Protein AF-A0A3D5E4X8-F1 (afdb_monomer_lite)

Structure (mmCIF, N/CA/C/O backbone):
data_AF-A0A3D5E4X8-F1
#
_entry.id   AF-A0A3D5E4X8-F1
#
loop_
_atom_site.group_PDB
_atom_site.id
_atom_site.type_symbol
_atom_site.label_atom_id
_atom_site.label_alt_id
_atom_site.label_comp_id
_atom_site.label_asym_id
_atom_site.label_entity_id
_atom_site.label_seq_id
_atom_site.pdbx_PDB_ins_code
_atom_site.Cartn_x
_atom_site.Cartn_y
_atom_site.Cartn_z
_atom_site.occupancy
_atom_site.B_iso_or_equiv
_atom_site.auth_seq_id
_atom_site.auth_comp_id
_atom_site.auth_asym_id
_atom_site.auth_atom_id
_atom_site.pdbx_PDB_model_num
ATOM 1 N N . ASN A 1 1 ? 12.177 17.402 -16.034 1.00 81.06 1 ASN A N 1
ATOM 2 C CA . ASN A 1 1 ? 12.885 17.594 -14.748 1.00 81.06 1 ASN A CA 1
ATOM 3 C C . ASN A 1 1 ? 14.278 16.954 -14.819 1.00 81.06 1 ASN A C 1
ATOM 5 O O . ASN A 1 1 ? 14.554 15.981 -14.133 1.00 81.06 1 ASN A O 1
ATOM 9 N N . GLN A 1 2 ? 15.137 17.440 -15.721 1.00 94.06 2 GLN A N 1
ATOM 10 C CA . GLN A 1 2 ? 16.414 16.781 -16.036 1.00 94.06 2 GLN A CA 1
ATOM 11 C C . GLN A 1 2 ? 17.448 16.967 -14.921 1.00 94.06 2 GLN A C 1
ATOM 13 O O . GLN A 1 2 ? 18.084 16.002 -14.512 1.00 94.06 2 GLN A O 1
ATOM 18 N N . THR A 1 3 ? 17.534 18.178 -14.364 1.00 97.69 3 THR A N 1
ATOM 19 C CA . THR A 1 3 ? 18.408 18.503 -13.229 1.00 97.69 3 THR A CA 1
ATOM 20 C C . THR A 1 3 ? 18.154 17.590 -12.028 1.00 97.69 3 THR A C 1
ATOM 22 O O . THR A 1 3 ? 19.105 17.068 -11.454 1.00 97.69 3 THR A O 1
ATOM 25 N N . GLY A 1 4 ? 16.885 17.329 -11.686 1.00 97.81 4 GLY A N 1
ATOM 26 C CA . GLY A 1 4 ? 16.533 16.443 -10.572 1.00 97.81 4 GLY A CA 1
ATOM 27 C C . GLY A 1 4 ? 16.929 14.981 -10.800 1.00 97.81 4 GLY A C 1
ATOM 28 O O . GLY A 1 4 ? 17.418 14.331 -9.881 1.00 97.81 4 GLY A O 1
ATOM 29 N N . ILE A 1 5 ? 16.774 14.470 -12.026 1.00 97.50 5 ILE A N 1
ATOM 30 C CA . ILE A 1 5 ? 17.159 13.090 -12.369 1.00 97.50 5 ILE A CA 1
ATOM 31 C C . ILE A 1 5 ? 18.679 12.918 -12.280 1.00 97.50 5 ILE A C 1
ATOM 33 O O . ILE A 1 5 ? 19.150 11.941 -11.701 1.00 97.50 5 ILE A O 1
ATOM 37 N N . THR A 1 6 ? 19.444 13.874 -12.813 1.00 97.19 6 THR A N 1
ATOM 38 C CA . THR A 1 6 ? 20.911 13.854 -12.743 1.00 97.19 6 THR A CA 1
ATOM 39 C C . THR A 1 6 ? 21.393 13.897 -11.296 1.00 97.19 6 THR A C 1
ATOM 41 O O . THR A 1 6 ? 22.174 13.040 -10.896 1.00 97.19 6 THR A O 1
ATOM 44 N N . ALA A 1 7 ? 20.862 14.822 -10.489 1.00 96.94 7 ALA A N 1
ATOM 45 C CA . ALA A 1 7 ? 21.230 14.935 -9.079 1.00 96.94 7 ALA A CA 1
ATOM 46 C C . ALA A 1 7 ? 20.941 13.641 -8.296 1.00 96.94 7 ALA A C 1
ATOM 48 O O . ALA A 1 7 ? 21.773 13.195 -7.509 1.00 96.94 7 ALA A O 1
ATOM 49 N N . LEU A 1 8 ? 19.791 13.001 -8.541 1.00 96.06 8 LEU A N 1
ATOM 50 C CA . LEU A 1 8 ? 19.446 11.732 -7.899 1.00 96.06 8 LEU A CA 1
ATOM 51 C C . LEU A 1 8 ? 20.376 10.589 -8.328 1.00 96.06 8 LEU A C 1
ATOM 53 O O . LEU A 1 8 ? 20.784 9.789 -7.488 1.00 96.06 8 LEU A O 1
ATOM 57 N N . ARG A 1 9 ? 20.715 10.503 -9.619 1.00 94.50 9 ARG A N 1
ATOM 58 C CA . ARG A 1 9 ? 21.646 9.495 -10.143 1.00 94.50 9 ARG A CA 1
ATOM 59 C C . ARG A 1 9 ? 23.020 9.628 -9.489 1.00 94.50 9 ARG A C 1
ATOM 61 O O . ARG A 1 9 ? 23.554 8.626 -9.021 1.00 94.50 9 ARG A O 1
ATOM 68 N N . ASP A 1 10 ? 23.555 10.846 -9.450 1.00 95.19 10 ASP A N 1
ATOM 69 C CA . ASP A 1 10 ? 24.892 11.121 -8.921 1.00 95.19 10 ASP A CA 1
ATOM 70 C C . ASP A 1 10 ? 24.952 10.856 -7.407 1.00 95.19 10 ASP A C 1
ATOM 72 O O . ASP A 1 10 ? 25.926 10.293 -6.906 1.00 95.19 10 ASP A O 1
ATOM 76 N N . LEU A 1 11 ? 23.883 11.178 -6.668 1.00 96.31 11 LEU A N 1
ATOM 77 C CA . LEU A 1 11 ? 23.760 10.797 -5.260 1.00 96.31 11 LEU A CA 1
ATOM 78 C C . LEU A 1 11 ? 23.745 9.271 -5.099 1.00 96.31 11 LEU A C 1
ATOM 80 O O . LEU A 1 11 ? 24.519 8.721 -4.319 1.00 96.31 11 LEU A O 1
ATOM 84 N N . LYS A 1 12 ? 22.887 8.575 -5.853 1.00 95.69 12 LYS A N 1
ATOM 85 C CA . LYS A 1 12 ? 22.712 7.123 -5.740 1.00 95.69 12 LYS A CA 1
ATOM 86 C C . LYS A 1 12 ? 24.005 6.359 -6.019 1.00 95.69 12 LYS A C 1
ATOM 88 O O . LYS A 1 12 ? 24.313 5.442 -5.268 1.00 95.69 12 LYS A O 1
ATOM 93 N N . SER A 1 13 ? 24.796 6.775 -7.014 1.00 92.69 13 SER A N 1
ATOM 94 C CA . SER A 1 13 ? 26.086 6.137 -7.319 1.00 92.69 13 SER A CA 1
ATOM 95 C C . SER A 1 13 ? 27.128 6.258 -6.202 1.00 92.69 13 SER A C 1
ATOM 97 O O . SER A 1 13 ? 28.102 5.513 -6.214 1.00 92.69 13 SER A O 1
ATOM 99 N N . ASN A 1 14 ? 26.947 7.192 -5.261 1.00 95.62 14 ASN A N 1
ATOM 100 C CA . ASN A 1 14 ? 27.818 7.355 -4.093 1.00 95.62 14 ASN A CA 1
ATOM 101 C C . ASN A 1 14 ? 27.251 6.703 -2.817 1.00 95.62 14 ASN A C 1
ATOM 103 O O . ASN A 1 14 ? 28.002 6.488 -1.870 1.00 95.62 14 ASN A O 1
ATOM 107 N N . VAL A 1 15 ? 25.946 6.409 -2.769 1.00 96.88 15 VAL A N 1
ATOM 108 C CA . VAL A 1 15 ? 25.262 5.862 -1.580 1.00 96.88 15 VAL A CA 1
ATOM 109 C C . VAL A 1 15 ? 25.056 4.348 -1.676 1.00 96.88 15 VAL A C 1
ATOM 111 O O . VAL A 1 15 ? 25.032 3.673 -0.649 1.00 96.88 15 VAL A O 1
ATOM 114 N N . ASP A 1 16 ? 24.925 3.792 -2.883 1.00 95.06 16 ASP A N 1
ATOM 115 C CA . ASP A 1 16 ? 24.764 2.353 -3.083 1.00 95.06 16 ASP A CA 1
ATOM 116 C C . ASP A 1 16 ? 25.379 1.841 -4.395 1.00 95.06 16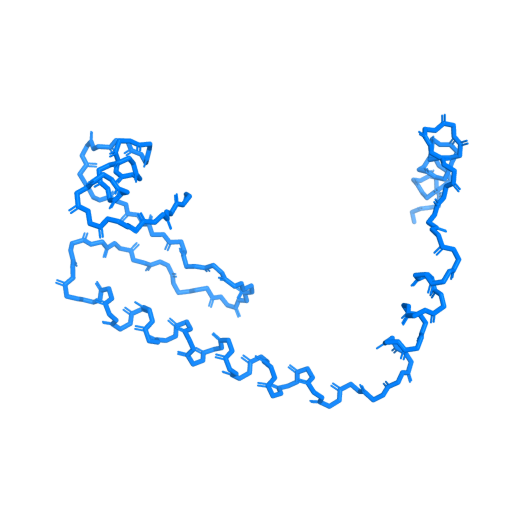 ASP A C 1
ATOM 118 O O . ASP A 1 16 ? 25.827 2.597 -5.255 1.00 95.06 16 ASP A O 1
ATOM 122 N N . SER A 1 17 ? 25.408 0.515 -4.548 1.00 90.06 17 SER A N 1
ATOM 123 C CA . SER A 1 17 ? 25.979 -0.178 -5.711 1.00 90.06 17 SER A CA 1
ATOM 124 C C . SER A 1 17 ? 24.938 -0.553 -6.772 1.00 90.06 17 SER A C 1
ATOM 126 O O . SER A 1 17 ? 25.138 -1.504 -7.526 1.00 90.06 17 SER A O 1
ATOM 128 N N . SER A 1 18 ? 23.837 0.203 -6.869 1.00 88.81 18 SER A N 1
ATOM 129 C CA . SER A 1 18 ? 22.693 -0.087 -7.747 1.00 88.81 18 SER A CA 1
ATOM 130 C C . SER A 1 18 ? 21.925 -1.372 -7.398 1.00 88.81 18 SER A C 1
ATOM 132 O O . SER A 1 18 ? 22.237 -2.093 -6.455 1.00 88.81 18 SER A O 1
ATOM 134 N N . GLN A 1 19 ? 20.837 -1.622 -8.134 1.00 93.94 19 GLN A N 1
ATOM 135 C CA . GLN A 1 19 ? 19.987 -2.795 -7.925 1.00 93.94 19 GLN A CA 1
ATOM 136 C C . GLN A 1 19 ? 20.614 -4.055 -8.519 1.00 93.94 19 GLN A C 1
ATOM 138 O O . GLN A 1 19 ? 21.163 -4.017 -9.624 1.00 93.94 19 GLN A O 1
ATOM 143 N N . PHE A 1 20 ? 20.454 -5.186 -7.829 1.00 95.94 20 PHE A N 1
ATOM 144 C CA . PHE A 1 20 ? 20.919 -6.484 -8.313 1.00 95.94 20 PHE A CA 1
ATOM 145 C C . PHE A 1 20 ? 20.354 -6.777 -9.711 1.00 95.94 20 PHE A C 1
ATOM 147 O O . PHE A 1 20 ? 19.14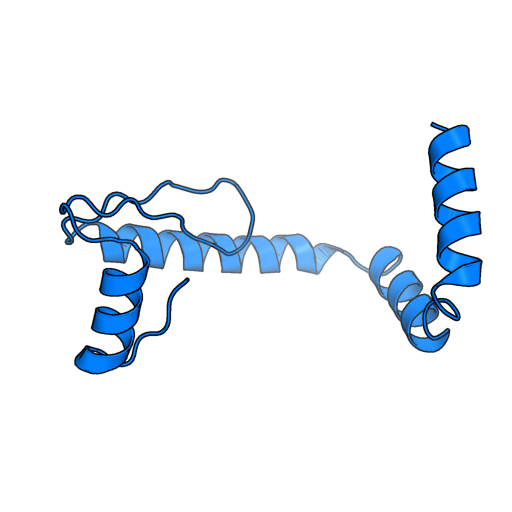5 -6.694 -9.937 1.00 95.94 20 PHE A O 1
ATOM 154 N N . GLN A 1 21 ? 21.230 -7.118 -10.660 1.00 96.69 21 GLN A N 1
ATOM 155 C CA . GLN A 1 21 ? 20.868 -7.250 -12.075 1.00 96.69 21 GLN A CA 1
ATOM 156 C C . GLN A 1 21 ? 19.745 -8.264 -12.318 1.00 96.69 21 GLN A C 1
ATOM 158 O O . GLN A 1 21 ? 18.878 -8.009 -13.150 1.00 96.69 21 GLN A O 1
ATOM 163 N N . ALA A 1 22 ? 19.698 -9.365 -11.560 1.00 97.94 22 ALA A N 1
ATOM 164 C CA . ALA A 1 22 ? 18.614 -10.338 -11.683 1.00 97.94 22 ALA A CA 1
ATOM 165 C C . ALA A 1 22 ? 17.245 -9.729 -11.324 1.00 97.94 22 ALA A C 1
ATOM 167 O O . ALA A 1 22 ? 16.261 -9.997 -12.004 1.00 97.94 22 ALA A O 1
ATOM 168 N N . ILE A 1 23 ? 17.177 -8.852 -10.314 1.00 97.94 23 ILE A N 1
ATOM 169 C CA . ILE A 1 23 ? 15.940 -8.136 -9.961 1.00 97.94 23 ILE A CA 1
ATOM 170 C C . ILE A 1 23 ? 15.550 -7.148 -11.062 1.00 97.94 23 ILE A C 1
ATOM 172 O O . ILE A 1 23 ? 14.369 -7.033 -11.378 1.00 97.94 23 ILE A O 1
ATOM 176 N N . GLN A 1 24 ? 16.520 -6.475 -11.690 1.00 97.62 24 GLN A N 1
ATOM 177 C CA . GLN A 1 24 ? 16.240 -5.594 -12.829 1.00 97.62 24 GLN A CA 1
ATOM 178 C C . GLN A 1 24 ? 15.683 -6.377 -14.025 1.00 97.62 24 GLN A C 1
ATOM 180 O O . GLN A 1 24 ? 14.676 -5.968 -14.598 1.00 97.62 24 GLN A O 1
ATOM 185 N N . ALA A 1 25 ? 16.277 -7.528 -14.360 1.00 98.19 25 ALA A N 1
ATOM 186 C CA . ALA A 1 25 ? 15.784 -8.403 -15.423 1.00 98.19 25 ALA A CA 1
ATOM 187 C C . ALA A 1 25 ? 14.362 -8.918 -15.130 1.00 98.19 25 ALA A C 1
ATOM 189 O O . ALA A 1 25 ? 13.493 -8.861 -16.001 1.00 98.19 25 ALA A O 1
ATOM 190 N N . SER A 1 26 ? 14.092 -9.330 -13.886 1.00 98.06 26 SER A N 1
ATOM 191 C CA . SER A 1 26 ? 12.744 -9.701 -13.437 1.00 98.06 26 SER A CA 1
ATOM 192 C C . SER A 1 26 ? 11.762 -8.532 -13.524 1.00 98.06 26 SER A C 1
ATOM 194 O O . SER A 1 26 ? 10.619 -8.723 -13.926 1.00 98.06 26 SER A O 1
ATOM 196 N N . GLY A 1 27 ? 12.200 -7.313 -13.197 1.00 97.62 27 GLY A N 1
ATOM 197 C CA . GLY A 1 27 ? 11.400 -6.098 -13.341 1.00 97.62 27 GLY A CA 1
ATOM 198 C C . GLY A 1 27 ? 11.027 -5.814 -14.795 1.00 97.62 27 GLY A C 1
ATOM 199 O O . GLY A 1 27 ? 9.872 -5.504 -15.072 1.00 97.62 27 GLY A O 1
ATOM 200 N N . VAL A 1 28 ? 11.967 -5.986 -15.732 1.00 98.31 28 VAL A N 1
ATOM 201 C CA . VAL A 1 28 ? 11.682 -5.882 -17.172 1.00 98.31 28 VAL A CA 1
ATOM 202 C C . VAL A 1 28 ? 10.616 -6.899 -17.569 1.00 98.31 28 VAL A C 1
ATOM 204 O O . VAL A 1 28 ? 9.597 -6.498 -18.121 1.00 98.31 28 VAL A O 1
ATOM 207 N N . ALA A 1 29 ? 10.799 -8.178 -17.228 1.00 98.00 29 ALA A N 1
ATOM 208 C CA . ALA A 1 29 ? 9.824 -9.223 -17.540 1.00 98.00 29 ALA A CA 1
ATOM 209 C C . ALA A 1 29 ? 8.437 -8.935 -16.937 1.00 98.00 29 ALA A C 1
ATOM 211 O O . ALA A 1 29 ? 7.422 -9.114 -17.606 1.00 98.00 29 ALA A O 1
ATOM 212 N N . ALA A 1 30 ? 8.384 -8.441 -15.698 1.00 97.31 30 ALA A N 1
ATOM 213 C CA . ALA A 1 30 ? 7.137 -8.095 -15.027 1.00 97.31 30 ALA A CA 1
ATOM 214 C C . ALA A 1 30 ? 6.431 -6.879 -15.647 1.00 97.31 30 ALA A C 1
ATOM 216 O O . ALA A 1 30 ? 5.208 -6.831 -15.615 1.00 97.31 30 ALA A O 1
ATOM 217 N N . LEU A 1 31 ? 7.168 -5.904 -16.191 1.00 97.69 31 LEU A N 1
ATOM 218 C CA . LEU A 1 31 ? 6.601 -4.691 -16.797 1.00 97.69 31 LEU A CA 1
ATOM 219 C C . LEU A 1 31 ? 6.190 -4.884 -18.260 1.00 97.69 31 LEU A C 1
ATOM 221 O O . LEU A 1 31 ? 5.255 -4.230 -18.715 1.00 97.69 31 LEU A O 1
ATOM 225 N N . THR A 1 32 ? 6.896 -5.740 -19.003 1.00 97.94 32 THR A N 1
ATOM 226 C CA . THR A 1 32 ? 6.645 -5.966 -20.438 1.00 97.94 32 THR A CA 1
ATOM 227 C C . THR A 1 32 ? 5.821 -7.220 -20.723 1.00 97.94 32 THR A C 1
ATOM 229 O O . THR A 1 32 ? 5.303 -7.360 -21.830 1.00 97.94 32 THR A O 1
ATOM 232 N N . GLY A 1 33 ? 5.695 -8.126 -19.751 1.00 97.06 33 GLY A N 1
ATOM 233 C CA . GLY A 1 33 ? 4.851 -9.314 -19.835 1.00 97.06 33 GLY A CA 1
ATOM 234 C C . GLY A 1 33 ? 3.357 -9.006 -19.722 1.00 97.06 33 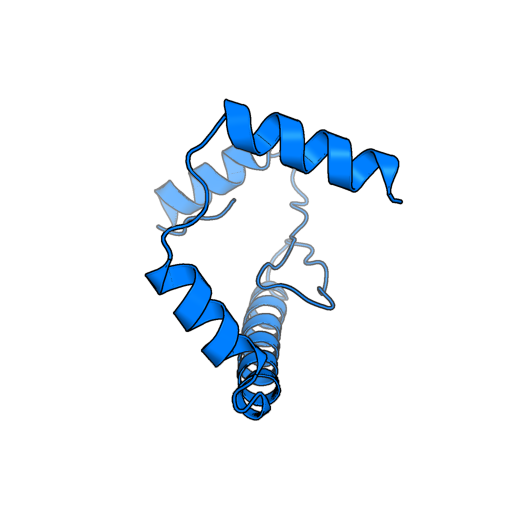GLY A C 1
ATOM 235 O O . GLY A 1 33 ? 2.939 -7.848 -19.650 1.00 97.06 33 GLY A O 1
ATOM 236 N N . ASP A 1 34 ? 2.540 -10.059 -19.674 1.00 97.12 34 ASP A N 1
ATOM 237 C CA . ASP A 1 34 ? 1.091 -9.920 -19.535 1.00 97.12 34 ASP A CA 1
ATOM 238 C C . ASP A 1 34 ? 0.701 -9.150 -18.260 1.00 97.12 34 ASP A C 1
ATOM 240 O O . ASP A 1 34 ? 1.171 -9.442 -17.160 1.00 97.12 34 ASP A O 1
ATOM 244 N N . GLN A 1 35 ? -0.183 -8.163 -18.416 1.00 97.50 35 GLN A N 1
ATOM 245 C CA . GLN A 1 35 ? -0.659 -7.299 -17.333 1.00 97.50 35 GLN A CA 1
ATOM 246 C C . GLN A 1 35 ? -2.111 -7.591 -16.936 1.00 97.50 35 GLN A C 1
ATOM 248 O O . GLN A 1 35 ? -2.646 -6.914 -16.054 1.00 97.50 35 GLN A O 1
ATOM 253 N N . THR A 1 36 ? -2.779 -8.571 -17.562 1.00 96.38 36 THR A N 1
ATOM 254 C CA . THR A 1 36 ? -4.208 -8.842 -17.305 1.00 96.38 36 THR A CA 1
ATOM 255 C C . THR A 1 36 ? -4.493 -9.160 -15.833 1.00 96.38 36 THR A C 1
ATOM 257 O O . THR A 1 36 ? -5.511 -8.715 -15.291 1.00 96.38 36 THR A O 1
ATOM 260 N N . TRP A 1 37 ? -3.540 -9.803 -15.152 1.00 95.44 37 TRP A N 1
ATOM 261 C CA . TRP A 1 37 ? -3.593 -10.137 -13.725 1.00 95.44 37 TRP A CA 1
ATOM 262 C C . TRP A 1 37 ? -3.788 -8.923 -12.798 1.00 95.44 37 TRP A C 1
ATOM 264 O O . TRP A 1 37 ? -4.322 -9.064 -11.695 1.00 95.44 37 TRP A O 1
ATOM 274 N N . LEU A 1 38 ? -3.396 -7.710 -13.218 1.00 96.94 38 LEU A N 1
ATOM 275 C CA . LEU A 1 38 ? -3.562 -6.496 -12.410 1.00 96.94 38 LEU A CA 1
ATOM 276 C C . LEU A 1 38 ? -5.035 -6.211 -12.114 1.00 96.94 38 LEU A C 1
ATOM 278 O O . LEU A 1 38 ? -5.369 -5.797 -11.002 1.00 96.94 38 LEU A O 1
ATOM 282 N N . LYS A 1 39 ? -5.917 -6.432 -13.097 1.00 96.62 39 LYS A N 1
ATOM 283 C CA . LYS A 1 39 ? -7.354 -6.179 -12.946 1.00 96.62 39 LYS A CA 1
ATOM 284 C C . LYS A 1 39 ? -7.964 -7.136 -11.928 1.00 96.62 39 LYS A C 1
ATOM 286 O O . LYS A 1 39 ? -8.643 -6.683 -11.013 1.00 96.62 39 LYS A O 1
ATOM 291 N N . GLU A 1 40 ? -7.669 -8.426 -12.059 1.00 96.88 40 GLU A N 1
ATOM 292 C CA . GLU A 1 40 ? -8.145 -9.467 -11.143 1.00 96.88 40 GLU A CA 1
ATOM 293 C C . GLU A 1 40 ? -7.662 -9.217 -9.709 1.00 96.88 40 GLU A C 1
ATOM 295 O O . GLU A 1 40 ? -8.461 -9.169 -8.773 1.00 96.88 40 GLU A O 1
ATOM 300 N N . ARG A 1 41 ? -6.367 -8.935 -9.532 1.00 97.06 41 ARG A N 1
ATOM 301 C CA . ARG A 1 41 ? -5.805 -8.589 -8.222 1.00 97.06 41 ARG A CA 1
ATOM 302 C C . ARG A 1 41 ? -6.481 -7.359 -7.610 1.00 97.06 41 ARG A C 1
ATOM 304 O O . ARG A 1 41 ? -6.744 -7.334 -6.408 1.00 97.06 41 ARG A O 1
ATOM 311 N N . ASN A 1 42 ? -6.746 -6.326 -8.411 1.00 97.38 42 ASN A N 1
ATOM 312 C CA . ASN A 1 42 ? -7.415 -5.120 -7.927 1.00 97.38 42 ASN A CA 1
ATOM 313 C C . ASN A 1 42 ? -8.859 -5.414 -7.486 1.00 97.38 42 ASN A C 1
ATOM 315 O O . ASN A 1 42 ? -9.283 -4.878 -6.464 1.00 97.38 42 ASN A O 1
ATOM 319 N N . THR A 1 43 ? -9.581 -6.293 -8.190 1.00 97.06 43 THR A N 1
ATOM 320 C CA . THR A 1 43 ? -10.906 -6.774 -7.765 1.00 97.06 43 THR A CA 1
ATOM 321 C C . THR A 1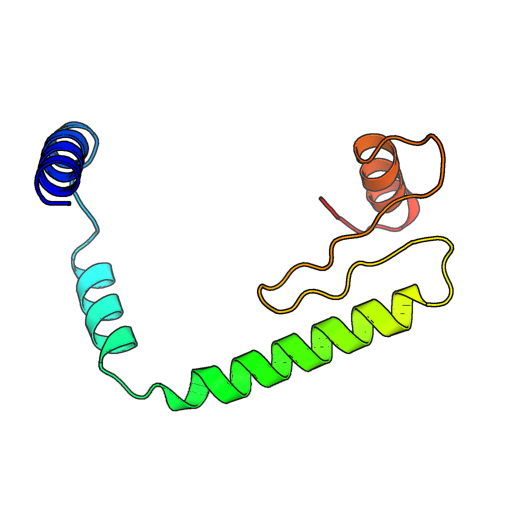 43 ? -10.833 -7.474 -6.408 1.00 97.06 43 THR A C 1
ATOM 323 O O . THR A 1 43 ? -11.582 -7.107 -5.506 1.00 97.06 43 THR A O 1
ATOM 326 N N . ILE A 1 44 ? -9.864 -8.372 -6.202 1.00 97.50 44 ILE A N 1
ATOM 327 C CA . ILE A 1 44 ? -9.663 -9.050 -4.908 1.00 97.50 44 ILE A CA 1
ATOM 328 C C . ILE A 1 44 ? -9.424 -8.034 -3.778 1.00 97.50 44 ILE A C 1
ATOM 330 O O . ILE A 1 44 ? -10.011 -8.137 -2.700 1.00 97.50 44 ILE A O 1
ATOM 334 N N . TYR A 1 45 ? -8.576 -7.023 -3.994 1.00 97.75 45 TYR A N 1
ATOM 335 C CA . TYR A 1 45 ? -8.348 -5.992 -2.973 1.00 97.75 45 TYR A CA 1
ATOM 336 C C . TYR A 1 45 ? -9.568 -5.102 -2.737 1.00 97.75 45 TYR A C 1
ATOM 338 O O . TYR A 1 45 ? -9.803 -4.683 -1.603 1.00 97.75 45 TYR A O 1
ATOM 346 N N . GLN A 1 46 ? -10.374 -4.846 -3.766 1.00 97.81 46 GLN A N 1
ATOM 347 C CA . GLN A 1 46 ? -11.628 -4.117 -3.626 1.00 97.81 46 GLN A CA 1
ATOM 348 C C . GLN A 1 46 ? -12.645 -4.893 -2.781 1.00 97.81 46 GLN A C 1
ATOM 350 O O . GLN A 1 46 ? -13.281 -4.298 -1.911 1.00 97.81 46 GLN A O 1
ATOM 355 N N . GLU A 1 47 ? -12.770 -6.202 -2.996 1.00 97.75 47 GLU A N 1
ATOM 356 C CA . GLU A 1 47 ? -13.620 -7.089 -2.196 1.00 97.75 47 GLU A CA 1
ATOM 357 C C . GLU A 1 47 ? -13.165 -7.122 -0.737 1.00 97.75 47 GLU A C 1
ATOM 359 O O . GLU A 1 47 ? -13.961 -6.854 0.161 1.00 97.75 47 GLU A O 1
ATOM 364 N N . ARG A 1 48 ? -11.865 -7.336 -0.490 1.00 97.88 48 ARG A N 1
ATOM 365 C CA . ARG A 1 48 ? -11.283 -7.305 0.865 1.00 97.88 48 ARG A CA 1
ATOM 366 C C . ARG A 1 48 ? -11.540 -5.976 1.568 1.00 97.88 48 ARG A C 1
ATOM 368 O O . ARG A 1 48 ? -11.942 -5.966 2.728 1.00 97.88 48 ARG A O 1
ATOM 375 N N . ARG A 1 49 ? -11.351 -4.852 0.867 1.00 97.75 49 ARG A N 1
ATOM 376 C CA . ARG A 1 49 ? -11.661 -3.516 1.393 1.00 97.75 49 ARG A CA 1
ATOM 377 C C . ARG A 1 49 ? -13.132 -3.416 1.788 1.00 97.75 49 ARG A C 1
ATOM 379 O O . ARG A 1 49 ? -13.419 -2.906 2.862 1.00 97.75 49 ARG A O 1
ATOM 386 N N . ASN A 1 50 ? -14.049 -3.866 0.932 1.00 96.94 50 ASN A N 1
ATOM 387 C CA . ASN A 1 50 ? -15.480 -3.799 1.223 1.00 96.94 50 ASN A CA 1
ATOM 388 C C . ASN A 1 50 ? -15.832 -4.639 2.461 1.00 96.94 50 ASN A C 1
ATOM 390 O O . ASN A 1 50 ? -16.477 -4.111 3.353 1.00 96.94 50 ASN A O 1
ATOM 394 N N . ILE A 1 51 ? -15.304 -5.864 2.583 1.00 97.06 51 ILE A N 1
ATOM 395 C CA . ILE A 1 51 ? -15.501 -6.716 3.770 1.00 97.06 51 ILE A CA 1
ATOM 396 C C . ILE A 1 51 ? -15.039 -6.009 5.052 1.00 97.06 51 ILE A C 1
ATOM 398 O O . ILE A 1 51 ? -15.741 -6.042 6.058 1.00 97.06 51 ILE A O 1
ATOM 402 N N . VAL A 1 52 ? -13.877 -5.344 5.028 1.00 96.31 52 VAL A N 1
ATOM 403 C CA . VAL A 1 52 ? -13.385 -4.579 6.188 1.00 96.31 52 VAL A CA 1
ATOM 404 C C . VAL A 1 52 ? -14.304 -3.397 6.503 1.00 96.31 52 VAL A C 1
ATOM 406 O O . VAL A 1 52 ? -14.653 -3.196 7.662 1.00 96.31 52 VAL A O 1
ATOM 409 N N . LEU A 1 53 ? -14.712 -2.619 5.496 1.00 96.19 53 LEU A N 1
ATOM 410 C CA . LEU A 1 53 ? -15.604 -1.469 5.691 1.00 96.19 53 LEU A CA 1
ATOM 411 C C . LEU A 1 53 ? -16.970 -1.889 6.247 1.00 96.19 53 LEU A C 1
ATOM 413 O O . LEU A 1 53 ? -17.471 -1.242 7.163 1.00 96.19 53 LEU A O 1
ATOM 417 N N . ASP A 1 54 ? -17.529 -2.982 5.731 1.00 96.06 54 ASP A N 1
ATOM 418 C CA . ASP A 1 54 ? -18.795 -3.547 6.192 1.00 96.06 54 ASP A CA 1
ATOM 419 C C . ASP A 1 54 ? -18.647 -4.109 7.614 1.00 96.06 54 ASP A C 1
ATOM 421 O O . ASP A 1 54 ? -19.497 -3.879 8.465 1.00 96.06 54 ASP A O 1
ATOM 425 N N . GLY A 1 55 ? -17.530 -4.770 7.933 1.00 95.06 55 GLY A N 1
ATOM 426 C CA . GLY A 1 55 ? -17.250 -5.245 9.293 1.00 95.06 55 GLY A CA 1
ATOM 427 C C . GLY A 1 55 ? -17.136 -4.113 10.322 1.00 95.06 55 GLY A C 1
ATOM 428 O O . GLY A 1 55 ? -17.551 -4.268 11.470 1.00 95.06 55 GLY A O 1
ATOM 429 N N . LEU A 1 56 ? -16.621 -2.952 9.908 1.00 94.06 56 LEU A N 1
ATOM 430 C CA . LEU A 1 56 ? -16.500 -1.768 10.761 1.00 94.06 56 LEU A CA 1
ATOM 431 C C . LEU A 1 56 ? -17.827 -1.018 10.957 1.00 94.06 56 LEU A C 1
ATOM 433 O O . LEU A 1 56 ? -17.911 -0.212 11.885 1.00 94.06 56 LEU A O 1
ATOM 437 N N . SER A 1 57 ? -18.869 -1.285 10.157 1.00 90.06 57 SER A N 1
ATOM 438 C CA . SER A 1 57 ? -20.141 -0.543 10.216 1.00 90.06 57 SER A CA 1
ATOM 439 C C . SER A 1 57 ? -20.874 -0.679 11.552 1.00 90.06 57 SER A C 1
ATOM 441 O O . SER A 1 57 ? -21.685 0.175 11.894 1.00 90.06 57 SER A O 1
ATOM 443 N N . ASN A 1 58 ? -20.595 -1.748 12.303 1.00 88.50 58 ASN A N 1
ATOM 444 C CA . ASN A 1 58 ? -21.212 -2.040 13.601 1.00 88.50 58 ASN A CA 1
ATOM 445 C C . ASN A 1 58 ? -20.370 -1.551 14.790 1.00 88.50 58 ASN A C 1
ATOM 447 O O . ASN A 1 58 ? -20.614 -1.943 15.930 1.00 88.50 58 ASN A O 1
ATOM 451 N N . THR A 1 59 ? -19.350 -0.735 14.534 1.00 90.06 59 THR A N 1
ATOM 452 C CA . THR A 1 59 ? -18.440 -0.208 15.554 1.00 90.06 59 THR A CA 1
ATOM 453 C C . THR A 1 59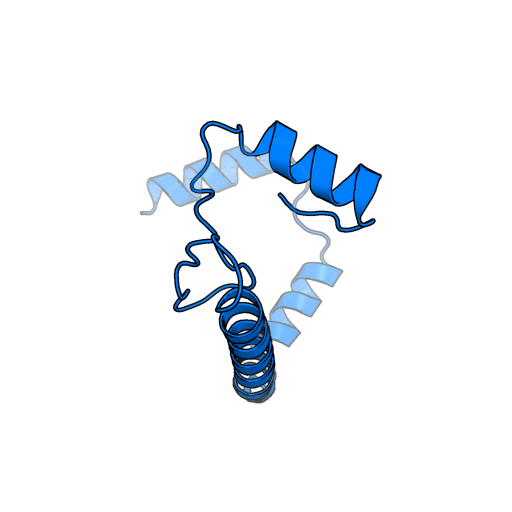 ? -18.584 1.308 15.669 1.00 90.06 59 THR A C 1
ATOM 455 O O . THR A 1 59 ? -19.100 1.963 14.767 1.00 90.06 59 THR A O 1
ATOM 458 N N . ASN A 1 60 ? -18.056 1.895 16.745 1.00 89.00 60 ASN A N 1
ATOM 459 C CA . ASN A 1 60 ? -17.963 3.355 16.880 1.00 89.00 60 ASN A CA 1
ATOM 460 C C . ASN A 1 60 ? -16.807 3.962 16.063 1.00 89.00 60 ASN A C 1
ATOM 462 O O . ASN A 1 60 ? -16.491 5.143 16.198 1.00 89.00 60 ASN A O 1
ATOM 466 N N . LEU A 1 61 ? -16.139 3.171 15.226 1.00 92.12 61 LEU A N 1
ATOM 467 C CA . LEU A 1 61 ? -15.038 3.635 14.399 1.00 92.12 61 LEU A CA 1
ATOM 468 C C . LEU A 1 61 ? -15.568 4.294 13.123 1.00 92.12 61 LEU A C 1
ATOM 470 O O . LEU A 1 61 ? -16.568 3.863 12.557 1.00 92.12 61 LEU A O 1
ATOM 474 N N . ILE A 1 62 ? -14.880 5.334 12.645 1.00 91.56 62 ILE A N 1
ATOM 475 C CA . ILE A 1 62 ? -15.271 6.049 11.422 1.00 91.56 62 ILE A CA 1
ATOM 476 C C . ILE A 1 62 ? -14.254 5.723 10.321 1.00 91.56 62 ILE A C 1
ATOM 478 O O . ILE A 1 62 ? -13.197 6.363 10.261 1.00 91.56 62 ILE A O 1
ATOM 482 N N . PRO A 1 63 ? -14.520 4.727 9.457 1.00 94.00 63 PRO A N 1
ATOM 483 C CA . PRO A 1 63 ? -13.622 4.406 8.361 1.00 94.00 63 PRO A CA 1
ATOM 484 C C . PRO A 1 63 ? -13.744 5.410 7.210 1.00 94.00 63 PRO A C 1
ATOM 486 O O . PRO A 1 63 ? -14.837 5.808 6.803 1.00 94.00 63 PRO A O 1
ATOM 489 N N . TYR A 1 64 ? -12.609 5.758 6.611 1.00 94.31 64 TYR A N 1
ATOM 490 C CA . TYR A 1 64 ? -12.562 6.414 5.308 1.00 94.31 64 TYR A CA 1
ATOM 491 C C . TYR A 1 64 ? -12.612 5.339 4.227 1.00 94.31 64 TYR A C 1
ATOM 493 O O . TYR A 1 64 ? -11.840 4.388 4.284 1.00 94.31 64 TYR A O 1
ATOM 501 N N . LYS A 1 65 ? -13.479 5.482 3.217 1.00 94.94 65 LYS A N 1
ATOM 502 C CA . LYS A 1 65 ? -13.522 4.556 2.073 1.00 94.94 65 LYS A CA 1
ATOM 503 C C . LYS A 1 65 ? -12.387 4.888 1.092 1.00 94.94 65 LYS A C 1
ATOM 505 O O . LYS A 1 65 ? -12.512 5.874 0.362 1.00 94.94 65 LYS A O 1
ATOM 510 N N . PRO A 1 66 ? -11.293 4.101 1.029 1.00 95.31 66 PRO A N 1
ATOM 511 C CA . PRO A 1 66 ? -10.168 4.432 0.164 1.00 95.31 66 PRO A CA 1
ATOM 512 C C . PRO A 1 66 ? -10.496 4.126 -1.302 1.00 95.31 66 PRO A C 1
ATOM 514 O O . PRO A 1 66 ? -11.183 3.147 -1.615 1.00 95.31 66 PRO A O 1
ATOM 517 N N . GLN A 1 67 ? -9.974 4.949 -2.214 1.00 94.50 67 GLN A N 1
ATOM 518 C CA . GLN A 1 67 ? -10.123 4.747 -3.662 1.00 94.50 67 GLN A CA 1
ATOM 519 C C . GLN A 1 67 ? -9.089 3.761 -4.232 1.00 94.50 67 GLN A C 1
ATOM 521 O O . GLN A 1 67 ? -9.367 3.097 -5.226 1.00 94.50 67 GLN A O 1
ATOM 526 N N . ALA A 1 68 ? -7.920 3.648 -3.594 1.00 94.00 68 ALA A N 1
ATOM 527 C CA . ALA A 1 68 ? -6.805 2.791 -3.997 1.00 94.00 68 ALA A CA 1
ATOM 528 C C . ALA A 1 68 ? -5.980 2.357 -2.766 1.00 94.00 68 ALA A C 1
ATOM 530 O O . ALA A 1 68 ? -6.344 2.682 -1.636 1.00 94.00 68 ALA A O 1
ATOM 531 N N . ALA A 1 69 ? -4.856 1.670 -3.001 1.00 94.00 69 ALA A N 1
ATOM 532 C CA . ALA A 1 69 ? -3.986 1.060 -1.988 1.00 94.00 69 ALA A CA 1
ATOM 533 C C . ALA A 1 69 ? -4.645 -0.100 -1.212 1.00 94.00 69 ALA A C 1
ATOM 535 O O . ALA A 1 69 ? -5.723 -0.574 -1.563 1.00 94.00 69 ALA A O 1
ATOM 536 N N . MET A 1 70 ? -3.935 -0.611 -0.202 1.00 95.25 70 MET A N 1
ATOM 537 C CA . MET A 1 70 ? -4.293 -1.820 0.553 1.00 95.25 70 MET A CA 1
ATOM 538 C C . MET A 1 70 ? -4.603 -1.546 2.033 1.00 95.25 70 MET A C 1
ATOM 540 O O . MET A 1 70 ? -4.610 -2.469 2.839 1.00 95.25 70 MET A O 1
ATOM 544 N N . TYR A 1 71 ? -4.862 -0.289 2.394 1.00 96.12 71 TYR A N 1
ATOM 545 C CA . TYR A 1 71 ? -5.086 0.129 3.777 1.00 96.12 71 TYR A CA 1
ATOM 546 C C . TYR A 1 71 ? -6.449 0.799 3.921 1.00 96.12 71 TYR A C 1
ATOM 548 O O . TYR A 1 71 ? -6.864 1.563 3.049 1.00 96.12 71 TYR A O 1
ATOM 556 N N . VAL A 1 72 ? -7.125 0.537 5.038 1.00 96.19 72 VAL A N 1
ATOM 557 C CA . VAL A 1 72 ? -8.323 1.271 5.455 1.00 96.19 72 VAL A CA 1
ATOM 558 C C . VAL A 1 72 ? -7.910 2.205 6.576 1.00 96.19 72 VAL A C 1
ATOM 560 O O . VAL A 1 72 ? -7.437 1.756 7.616 1.00 96.19 72 VAL A O 1
ATOM 563 N N . TRP A 1 73 ? -8.074 3.505 6.351 1.00 95.75 73 TRP A N 1
ATOM 564 C CA . TRP A 1 73 ? -7.824 4.494 7.387 1.00 95.75 73 TRP A CA 1
ATOM 565 C C . TRP A 1 73 ? -9.069 4.661 8.243 1.00 95.75 73 TRP A C 1
ATOM 567 O O . TRP A 1 73 ? -10.181 4.732 7.715 1.00 95.75 73 TRP A O 1
ATOM 577 N N . VAL A 1 74 ? -8.887 4.737 9.555 1.00 94.19 74 VAL A N 1
ATOM 578 C CA . VAL A 1 74 ? -9.992 4.753 10.509 1.00 94.19 74 VAL A CA 1
ATOM 579 C C . VAL A 1 74 ? -9.748 5.842 11.537 1.00 94.19 74 VAL A C 1
ATOM 581 O O . VAL A 1 74 ? -8.698 5.888 12.172 1.00 94.19 74 VAL A O 1
ATOM 584 N N . ARG A 1 75 ? -10.726 6.730 11.710 1.00 91.38 75 ARG A N 1
ATOM 585 C CA . ARG A 1 75 ? -10.716 7.685 12.813 1.00 91.38 75 ARG A CA 1
ATOM 586 C C . ARG A 1 75 ? -11.290 7.022 14.062 1.00 91.38 75 ARG A C 1
ATOM 588 O O . ARG A 1 75 ? -12.406 6.501 14.043 1.00 91.38 75 ARG A O 1
ATOM 595 N N . ILE A 1 76 ? -10.529 7.110 15.145 1.00 91.38 76 ILE A N 1
ATOM 596 C CA . ILE A 1 76 ? -10.951 6.738 16.493 1.00 91.38 76 ILE A CA 1
ATOM 597 C C . ILE A 1 76 ? -11.721 7.930 17.085 1.00 91.38 76 ILE A C 1
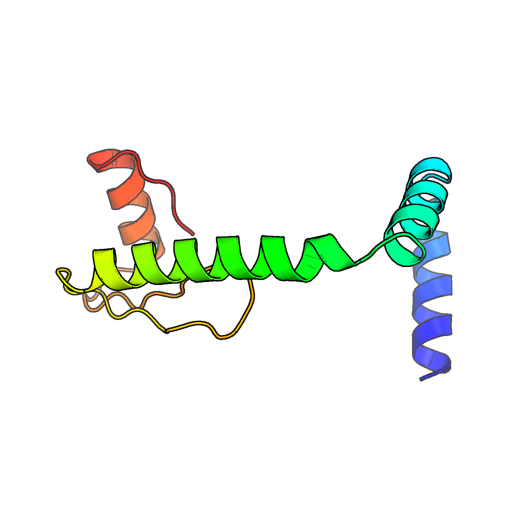ATOM 599 O O . ILE A 1 76 ? -11.290 9.075 16.933 1.00 91.38 76 ILE A O 1
ATOM 603 N N . GLN A 1 77 ? -12.897 7.687 17.670 1.00 78.25 77 GLN A N 1
ATOM 604 C CA . GLN A 1 77 ? -13.753 8.760 18.201 1.00 78.25 77 GLN A CA 1
ATOM 605 C C . GLN A 1 77 ? -13.399 9.168 19.632 1.00 78.25 77 GLN A C 1
ATOM 607 O O . GLN A 1 77 ? -13.632 10.314 20.011 1.00 78.25 77 GLN A O 1
ATOM 612 N N . ASP A 1 78 ? -12.831 8.251 20.407 1.00 74.62 78 ASP A N 1
ATOM 613 C CA . ASP A 1 78 ? -12.502 8.499 21.803 1.00 74.62 78 ASP A CA 1
ATOM 614 C C . ASP A 1 78 ? -11.255 9.386 21.923 1.00 74.62 78 ASP A C 1
ATOM 616 O O . ASP A 1 78 ? -10.405 9.411 21.032 1.00 74.62 78 ASP A O 1
ATOM 620 N N . ASN A 1 79 ? -11.094 10.070 23.061 1.00 84.06 79 ASN A N 1
ATOM 621 C CA . ASN A 1 79 ? -9.874 10.817 23.413 1.00 84.06 79 ASN A CA 1
ATOM 622 C C . ASN A 1 79 ? -8.668 9.891 23.702 1.00 84.06 79 ASN A C 1
ATOM 624 O O . ASN A 1 79 ? -7.808 10.215 24.520 1.00 84.06 79 ASN A O 1
ATOM 628 N N . ILE A 1 80 ? -8.619 8.724 23.063 1.00 91.69 80 ILE A N 1
ATOM 629 C CA . ILE A 1 80 ? -7.506 7.784 23.117 1.00 91.69 80 ILE A CA 1
ATOM 630 C C . ILE A 1 80 ? -6.565 8.068 21.954 1.00 91.69 80 ILE A C 1
ATOM 632 O O . ILE A 1 80 ? -6.984 8.426 20.850 1.00 91.69 80 ILE A O 1
ATOM 636 N N . THR A 1 81 ? -5.270 7.911 22.195 1.00 93.25 81 THR A N 1
ATOM 637 C CA . THR A 1 81 ? -4.288 8.058 21.124 1.00 93.25 81 THR A CA 1
ATOM 638 C C . THR A 1 81 ? -4.328 6.836 20.202 1.00 93.25 81 THR A C 1
ATOM 640 O O . THR A 1 81 ? -4.750 5.749 20.606 1.00 93.25 81 THR A O 1
ATOM 643 N N . SER A 1 82 ? -3.866 6.984 18.954 1.00 94.06 82 SER A N 1
ATOM 644 C CA . SER A 1 82 ? -3.743 5.839 18.041 1.00 94.06 82 SER A CA 1
ATOM 645 C C . SER A 1 82 ? -2.829 4.760 18.617 1.00 94.06 82 SER A C 1
ATOM 647 O O . SER A 1 82 ? -3.154 3.583 18.519 1.00 94.06 82 SER A O 1
ATOM 649 N N . LYS A 1 83 ? -1.745 5.162 19.294 1.00 95.44 83 LYS A N 1
ATOM 650 C CA . LYS A 1 83 ? -0.824 4.256 19.980 1.00 95.44 83 LYS A CA 1
ATOM 651 C C . LYS A 1 83 ? -1.560 3.395 21.010 1.00 95.44 83 LYS A C 1
ATOM 653 O O . LYS A 1 83 ? -1.542 2.173 20.882 1.00 95.44 83 LYS A O 1
ATOM 658 N N . ASP A 1 84 ? -2.254 4.017 21.963 1.00 95.50 84 ASP A N 1
ATOM 659 C CA . ASP A 1 84 ? -2.934 3.284 23.043 1.00 95.50 84 ASP A CA 1
ATOM 660 C C . ASP A 1 84 ? -4.029 2.358 22.490 1.00 95.50 84 ASP A C 1
ATOM 662 O O . ASP A 1 84 ? -4.230 1.245 22.983 1.00 95.50 84 ASP A O 1
ATOM 666 N N . PHE A 1 85 ? -4.720 2.789 21.428 1.00 94.62 85 PHE A N 1
ATOM 667 C CA . PHE A 1 85 ? -5.686 1.955 20.716 1.00 94.62 85 PHE A CA 1
ATOM 668 C C . PHE A 1 85 ? -5.021 0.730 20.074 1.00 94.62 85 PHE A C 1
ATOM 670 O O . PHE A 1 85 ? -5.502 -0.389 20.259 1.00 94.62 85 PHE A O 1
ATOM 677 N N . THR A 1 86 ? -3.911 0.922 19.350 1.00 95.69 86 THR A N 1
ATOM 678 C CA . THR A 1 86 ? -3.177 -0.173 18.693 1.00 95.69 86 THR A CA 1
ATOM 679 C C . THR A 1 86 ? -2.592 -1.169 19.701 1.00 95.69 86 THR A C 1
ATOM 681 O O . THR A 1 86 ? -2.715 -2.375 19.492 1.00 95.69 86 THR A O 1
ATOM 684 N N . GLU A 1 87 ? -2.042 -0.693 20.825 1.00 97.19 87 GLU A N 1
ATOM 685 C CA . GLU A 1 87 ? -1.541 -1.539 21.919 1.00 97.19 87 GLU A CA 1
ATOM 686 C C . GLU A 1 87 ? -2.684 -2.340 22.554 1.00 97.19 87 GLU A C 1
ATOM 688 O O . GLU A 1 87 ? -2.585 -3.558 22.694 1.00 97.19 87 GLU A O 1
ATOM 693 N N . THR A 1 88 ? -3.822 -1.695 22.836 1.00 95.69 88 THR A N 1
ATOM 694 C CA . THR A 1 88 ? -4.998 -2.371 23.410 1.00 95.69 88 THR A CA 1
ATOM 695 C C . THR A 1 88 ? -5.528 -3.476 22.494 1.00 95.69 88 THR A C 1
ATOM 697 O O . THR A 1 88 ? -5.861 -4.563 22.974 1.00 95.69 88 THR A O 1
ATOM 700 N N . LEU A 1 89 ? -5.620 -3.220 21.183 1.00 95.62 89 LEU A N 1
ATOM 701 C CA . LEU A 1 89 ? -6.057 -4.216 20.198 1.00 95.62 89 LEU A CA 1
ATOM 702 C C . LEU A 1 89 ? -5.111 -5.419 20.156 1.00 95.62 89 LEU A C 1
ATOM 704 O O . LEU A 1 89 ? -5.568 -6.566 20.123 1.00 95.62 89 LEU A O 1
ATOM 708 N N . LEU A 1 90 ? -3.804 -5.164 20.195 1.00 98.06 90 LEU A N 1
ATOM 709 C CA . LEU A 1 90 ? -2.797 -6.214 20.183 1.00 98.06 90 LEU A CA 1
ATOM 710 C C . LEU A 1 90 ? -2.855 -7.056 21.462 1.00 98.06 90 LEU A C 1
ATOM 712 O O . LEU A 1 90 ? -2.936 -8.278 21.379 1.00 98.06 90 LEU A O 1
ATOM 716 N N . GLU A 1 91 ? -2.862 -6.421 22.632 1.00 98.19 91 GLU A N 1
ATOM 717 C CA . GLU A 1 91 ? -2.782 -7.112 23.923 1.00 98.19 91 GLU A CA 1
ATOM 718 C C . GLU A 1 91 ? -4.067 -7.860 24.286 1.00 98.19 91 GLU A C 1
ATOM 720 O O . GLU A 1 91 ? -4.009 -8.967 24.821 1.00 98.19 91 GLU A O 1
ATOM 725 N N . LYS A 1 92 ? -5.238 -7.270 24.014 1.00 97.88 92 LYS A N 1
ATOM 726 C CA . LYS A 1 92 ? -6.525 -7.832 24.458 1.00 97.88 92 LYS A CA 1
ATOM 727 C C . LYS A 1 92 ? -7.221 -8.685 23.407 1.00 97.88 92 LYS A C 1
ATOM 729 O O . LYS A 1 92 ? -8.023 -9.541 23.771 1.00 97.88 92 LYS A O 1
ATOM 734 N N . VAL A 1 93 ? -6.961 -8.432 22.124 1.00 96.94 93 VAL A N 1
ATOM 735 C CA . VAL A 1 93 ? -7.658 -9.092 21.004 1.00 96.94 93 VAL A CA 1
ATOM 736 C C . VAL A 1 93 ? -6.687 -9.869 20.107 1.00 96.94 93 VAL A C 1
ATOM 738 O O . VAL A 1 93 ? -7.122 -10.719 19.335 1.00 96.94 93 VAL A O 1
ATOM 741 N N . GLY A 1 94 ? -5.374 -9.636 20.212 1.00 97.75 94 GLY A N 1
ATOM 742 C CA . GLY A 1 94 ? -4.371 -10.300 19.375 1.00 97.75 94 GLY A CA 1
ATOM 743 C C . GLY A 1 94 ? -4.304 -9.753 17.947 1.00 97.75 94 GLY A C 1
ATOM 744 O O . GLY A 1 94 ? -3.817 -10.441 17.051 1.00 97.75 94 GLY A O 1
ATOM 745 N N . VAL A 1 95 ? -4.808 -8.537 17.709 1.00 96.56 95 VAL A N 1
ATOM 746 C CA . VAL A 1 95 ? -4.857 -7.922 16.375 1.00 96.56 95 VAL A CA 1
ATOM 747 C C . VAL A 1 95 ? -3.844 -6.786 16.293 1.00 96.56 95 VAL A C 1
ATOM 749 O O . VAL A 1 95 ? -3.942 -5.805 17.021 1.00 96.56 95 VAL A O 1
ATOM 752 N N . SER A 1 96 ? -2.882 -6.902 15.377 1.00 97.00 96 SER A N 1
ATOM 753 C CA . SER A 1 96 ? -1.895 -5.851 15.114 1.00 97.00 96 SER A CA 1
ATOM 754 C C . SER A 1 96 ? -2.403 -4.882 14.044 1.00 97.00 96 SER A C 1
ATOM 756 O O . SER A 1 96 ? -2.804 -5.302 12.957 1.00 97.00 96 SER A O 1
ATOM 758 N N . VAL A 1 97 ? -2.373 -3.588 14.360 1.00 95.75 97 VAL A N 1
ATOM 759 C CA . VAL A 1 97 ? -2.711 -2.472 13.462 1.00 95.75 97 VAL A CA 1
ATOM 760 C C . VAL A 1 97 ? -1.683 -1.345 13.624 1.00 95.75 97 VAL A C 1
ATOM 762 O O . VAL A 1 97 ? -0.893 -1.369 14.569 1.00 95.75 97 VAL A O 1
ATOM 765 N N . THR A 1 98 ? -1.678 -0.383 12.697 1.00 93.50 98 THR A N 1
ATOM 766 C CA . THR A 1 98 ? -0.724 0.743 12.631 1.00 93.50 98 THR A CA 1
ATOM 767 C C . THR A 1 98 ? -1.423 2.088 12.676 1.00 93.50 98 THR A C 1
ATOM 769 O O . THR A 1 98 ? -2.457 2.194 11.976 1.00 93.50 98 THR A O 1
#

Radius of gyration: 20.76 Å; chains: 1; bounding box: 49×29×45 Å

pLDDT: mean 94.96, std 3.99, range [74.62, 98.31]

Secondary structure (DSSP, 8-state):
-HHHHHHHHHHHHHH-----HHHHHHHHHHHHS--THHHHHHHHHHHHHHHHHHHHTTSS-EE---SSSS---EE--SS--HHHHHHHHHHHH-----

Sequence (98 aa):
NQTGITALRDLKSNVDSSQFQAIQASGVAALTGDQTWLKERNTIYQERRNIVLDGLSNTNLIPYKPQAAMYVWVRIQDNITSKDFTETLLEKVGVSVT

Foldseek 3Di:
DVVVVVVVVVVDVVVDPDDDVVVVVVVVCVVPDDPPVVVVVQVVLLVVLVVVVVVCPPDPWAWDRDPDDNDIDIDDPDPDDPVVVQVCCCPPVVDHDD